Protein AF-Q8DNT0-F1 (afdb_monomer)

Secondary structure (DSSP, 8-state):
----HHHHHHHHHHHHTTS-TT-----HHHHHHHHHHHHHS--GGGTT--HHHHHHHHHHHHHHHT-

Sequence (67 aa):
MHITIGSNENHNRLIHRWLPQGTKKMTTKEVAFIEKWINNYPKKCLNYKSPREDFWMTNLNLKFSNN

InterPro domains:
  IPR051917 Transposase/Integrase Enzymes [PTHR10948] (6-63)

Structure (mmCIF, N/CA/C/O backbone):
data_AF-Q8DNT0-F1
#
_entry.id   AF-Q8DNT0-F1
#
loop_
_atom_site.group_PDB
_atom_site.id
_atom_site.type_symbol
_atom_site.label_atom_id
_atom_site.label_alt_id
_atom_site.label_comp_id
_atom_site.label_asym_id
_atom_site.label_entity_id
_atom_site.label_seq_id
_atom_site.pdbx_PDB_ins_code
_atom_site.Cartn_x
_atom_site.Cartn_y
_atom_site.Cartn_z
_atom_site.occupancy
_atom_site.B_iso_or_equiv
_atom_site.auth_seq_id
_atom_site.auth_comp_id
_atom_site.auth_asym_id
_atom_site.auth_atom_id
_atom_site.pdbx_PDB_model_num
ATOM 1 N N . MET A 1 1 ? 2.806 25.125 -12.518 1.00 39.62 1 MET A N 1
ATOM 2 C CA . MET A 1 1 ? 2.616 24.196 -11.382 1.00 39.62 1 MET A CA 1
ATOM 3 C C . MET A 1 1 ? 1.716 23.054 -11.855 1.00 39.62 1 MET A C 1
ATOM 5 O O . MET A 1 1 ? 0.506 23.147 -11.742 1.00 39.62 1 MET A O 1
ATOM 9 N N . HIS A 1 2 ? 2.276 22.028 -12.500 1.00 52.34 2 HIS A N 1
ATOM 10 C CA . HIS A 1 2 ? 1.496 20.872 -12.958 1.00 52.34 2 HIS A CA 1
ATOM 11 C C . HIS A 1 2 ? 1.679 19.765 -11.917 1.00 52.34 2 HIS A C 1
ATOM 13 O O . HIS A 1 2 ? 2.619 18.976 -11.987 1.00 52.34 2 HIS A O 1
ATOM 19 N N . ILE A 1 3 ? 0.857 19.794 -10.866 1.00 51.12 3 ILE A N 1
ATOM 20 C CA . ILE A 1 3 ? 0.834 18.727 -9.862 1.00 51.12 3 ILE A CA 1
ATOM 21 C C . ILE A 1 3 ? 0.191 17.532 -10.565 1.00 51.12 3 ILE A C 1
ATOM 23 O O . ILE A 1 3 ? -0.978 17.583 -10.936 1.00 51.12 3 ILE A O 1
ATOM 27 N N . THR A 1 4 ? 0.980 16.501 -10.857 1.00 48.94 4 THR A N 1
ATOM 28 C CA . THR A 1 4 ? 0.557 15.359 -11.675 1.00 48.94 4 THR A CA 1
ATOM 29 C C . THR A 1 4 ? -0.465 14.506 -10.920 1.00 48.94 4 THR A C 1
ATOM 31 O O . THR A 1 4 ? -0.116 13.548 -10.232 1.00 48.94 4 THR A O 1
ATOM 34 N N . ILE A 1 5 ? -1.749 14.843 -11.074 1.00 61.66 5 ILE A N 1
ATOM 35 C CA . ILE A 1 5 ? -2.897 14.091 -10.538 1.00 61.66 5 ILE A CA 1
ATOM 36 C C . ILE A 1 5 ? -2.762 12.588 -10.874 1.00 61.66 5 ILE A C 1
ATOM 38 O O . ILE A 1 5 ? -2.992 11.733 -10.018 1.00 61.66 5 ILE A O 1
ATOM 42 N N . GLY A 1 6 ? -2.234 12.264 -12.062 1.00 63.16 6 GLY A N 1
ATOM 43 C CA . GLY A 1 6 ? -2.039 10.885 -12.521 1.00 63.16 6 GLY A CA 1
ATOM 44 C C . GLY A 1 6 ? -1.098 10.019 -11.667 1.00 63.16 6 GLY A C 1
ATOM 45 O O . GLY A 1 6 ? -1.297 8.807 -11.587 1.00 63.16 6 GLY A O 1
ATOM 46 N N . SER A 1 7 ? -0.101 10.596 -10.980 1.00 69.56 7 SER A N 1
ATOM 47 C CA . SER A 1 7 ? 0.795 9.805 -10.115 1.00 69.56 7 SER A CA 1
ATOM 48 C C . SER A 1 7 ? 0.059 9.295 -8.874 1.00 69.56 7 SER A C 1
ATOM 50 O O . SER A 1 7 ? 0.196 8.126 -8.502 1.00 69.56 7 SER A O 1
ATOM 52 N N . ASN A 1 8 ? -0.753 10.163 -8.259 1.00 70.44 8 ASN A N 1
ATOM 53 C CA . ASN A 1 8 ? -1.539 9.823 -7.076 1.00 70.44 8 ASN A CA 1
ATOM 54 C C . ASN A 1 8 ? -2.684 8.861 -7.428 1.00 70.44 8 ASN A C 1
ATOM 56 O O . ASN A 1 8 ? -2.935 7.905 -6.701 1.00 70.44 8 ASN A O 1
ATOM 60 N N . GLU A 1 9 ? -3.322 9.044 -8.586 1.00 76.62 9 GLU A N 1
ATOM 61 C CA . GLU A 1 9 ? -4.356 8.130 -9.087 1.00 76.62 9 GLU A CA 1
ATOM 62 C C . GLU A 1 9 ? -3.825 6.719 -9.345 1.00 76.62 9 GLU A C 1
ATOM 64 O O . GLU A 1 9 ? -4.454 5.740 -8.942 1.00 76.62 9 GLU A O 1
ATOM 69 N N . ASN A 1 10 ? -2.646 6.588 -9.964 1.00 78.69 10 ASN A N 1
ATOM 70 C CA . ASN A 1 10 ? -2.036 5.276 -10.178 1.00 78.69 10 ASN A CA 1
ATOM 71 C C . ASN A 1 10 ? -1.708 4.581 -8.846 1.00 78.69 10 ASN A C 1
ATOM 73 O O . ASN A 1 10 ? -1.894 3.371 -8.708 1.00 78.69 10 ASN A O 1
ATOM 77 N N . HIS A 1 11 ? -1.263 5.342 -7.842 1.00 75.75 11 HIS A N 1
ATOM 78 C CA . HIS A 1 11 ? -1.039 4.808 -6.502 1.00 75.75 11 HIS A CA 1
ATOM 79 C C . HIS A 1 11 ? -2.347 4.353 -5.839 1.00 75.75 11 HIS A C 1
ATOM 81 O O . HIS A 1 11 ? -2.428 3.222 -5.354 1.00 75.75 11 HIS A O 1
ATOM 87 N N . ASN A 1 12 ? -3.395 5.177 -5.904 1.00 78.50 12 ASN A N 1
ATOM 88 C CA . ASN A 1 12 ? -4.713 4.848 -5.362 1.00 78.50 12 ASN A CA 1
ATOM 89 C C . ASN A 1 12 ? -5.317 3.616 -6.046 1.00 78.50 12 ASN A C 1
ATOM 91 O O . ASN A 1 12 ? -5.869 2.750 -5.373 1.00 78.50 12 ASN A O 1
ATOM 95 N N . ARG A 1 13 ? -5.138 3.468 -7.364 1.00 82.50 13 ARG A N 1
ATOM 96 C CA . ARG A 1 13 ? -5.562 2.277 -8.117 1.00 82.50 13 ARG A CA 1
ATOM 97 C C . ARG A 1 13 ? -4.879 1.001 -7.620 1.00 82.50 13 ARG A C 1
ATOM 99 O O . ARG A 1 13 ? -5.523 -0.043 -7.537 1.00 82.50 13 ARG A O 1
ATOM 106 N N . LEU A 1 14 ? -3.589 1.069 -7.293 1.00 80.50 14 LEU A N 1
ATOM 107 C CA . LEU A 1 14 ? -2.846 -0.063 -6.732 1.00 80.50 14 LEU A CA 1
ATOM 108 C C . LEU A 1 14 ? -3.343 -0.436 -5.328 1.00 80.50 14 LEU A C 1
ATOM 110 O O . LEU A 1 14 ? -3.482 -1.622 -5.035 1.00 80.50 14 LEU A O 1
ATOM 114 N N . ILE A 1 15 ? -3.656 0.552 -4.486 1.00 78.81 15 ILE A N 1
ATOM 115 C CA . ILE A 1 15 ? -4.213 0.330 -3.142 1.00 78.81 15 ILE A CA 1
ATOM 116 C C . ILE A 1 15 ? -5.636 -0.250 -3.219 1.00 78.81 15 ILE A C 1
ATOM 118 O O . ILE A 1 15 ? -5.939 -1.232 -2.540 1.00 78.81 15 ILE A O 1
ATOM 122 N N . HIS A 1 16 ? -6.494 0.294 -4.090 1.00 79.62 16 HIS A N 1
ATOM 123 C CA . HIS A 1 16 ? -7.872 -0.177 -4.296 1.00 79.62 16 HIS A CA 1
ATOM 124 C C . HIS A 1 16 ? -7.960 -1.623 -4.794 1.00 79.62 16 HIS A C 1
ATOM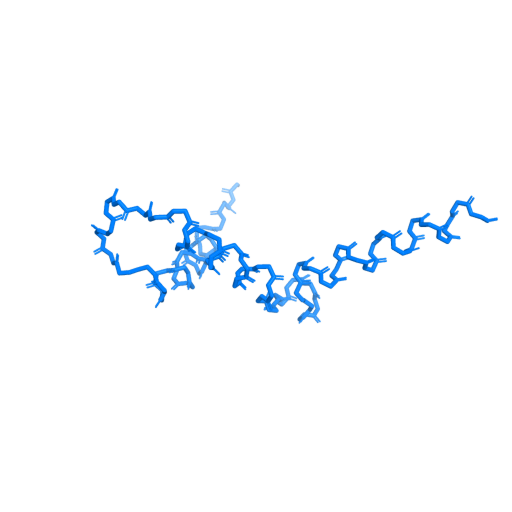 126 O O . HIS A 1 16 ? -9.007 -2.248 -4.669 1.00 79.62 16 HIS A O 1
ATOM 132 N N . ARG A 1 17 ? -6.878 -2.195 -5.340 1.00 80.19 17 ARG A N 1
ATOM 133 C CA . ARG A 1 17 ? -6.858 -3.622 -5.685 1.00 80.19 17 ARG A CA 1
ATOM 134 C C . A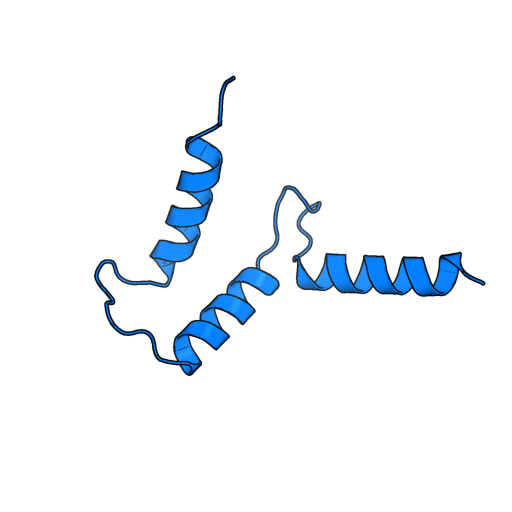RG A 1 17 ? -7.010 -4.524 -4.456 1.00 80.19 17 ARG A C 1
ATOM 136 O O . ARG A 1 17 ? -7.526 -5.628 -4.588 1.00 80.19 17 ARG A O 1
ATOM 143 N N . TRP A 1 18 ? -6.551 -4.067 -3.292 1.00 74.44 18 TRP A N 1
ATOM 144 C CA . TRP A 1 18 ? -6.592 -4.830 -2.041 1.00 74.44 18 TRP A CA 1
ATOM 145 C C . TRP A 1 18 ? -7.665 -4.332 -1.081 1.00 74.44 18 TRP A C 1
ATOM 147 O O . TRP A 1 18 ? -8.190 -5.119 -0.301 1.00 74.44 18 TRP A O 1
ATOM 157 N N . LEU A 1 19 ? -8.000 -3.041 -1.145 1.00 74.62 19 LEU A N 1
ATO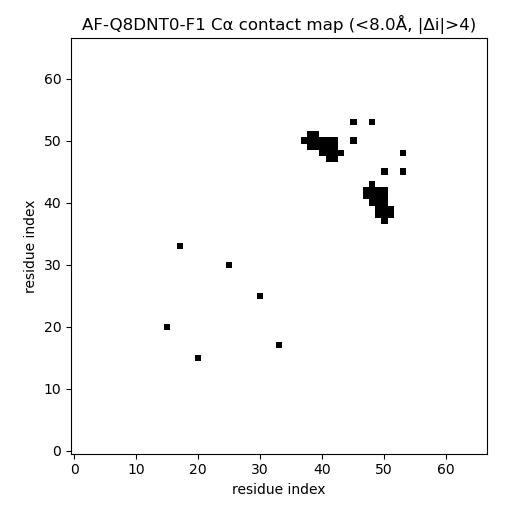M 158 C CA . LEU A 1 19 ? -9.076 -2.449 -0.362 1.00 74.62 19 LEU A CA 1
ATOM 159 C C . LEU A 1 19 ? -10.366 -2.381 -1.180 1.00 74.62 19 LEU A C 1
ATOM 161 O O . LEU A 1 19 ? -10.459 -1.520 -2.059 1.00 74.62 19 LEU A O 1
ATOM 165 N N . PRO A 1 20 ? -11.386 -3.214 -0.888 1.00 71.50 20 PRO A N 1
ATOM 166 C CA . PRO A 1 20 ? -12.697 -3.005 -1.476 1.00 71.50 20 PRO A CA 1
ATOM 167 C C . PRO A 1 20 ? -13.212 -1.616 -1.077 1.00 71.50 20 PRO A C 1
ATOM 169 O O . PRO A 1 20 ? -13.148 -1.208 0.092 1.00 71.50 20 PRO A O 1
ATOM 172 N N . GLN A 1 21 ? -13.688 -0.872 -2.078 1.00 70.00 21 GLN A N 1
ATOM 173 C CA . GLN A 1 21 ? -14.202 0.482 -1.909 1.00 70.00 21 GLN A CA 1
ATOM 174 C C . GLN A 1 21 ? -15.320 0.476 -0.853 1.00 70.00 21 GLN A C 1
ATOM 176 O O . GLN A 1 21 ? -16.260 -0.309 -0.939 1.00 70.00 21 GLN A O 1
ATOM 181 N N . GLY A 1 22 ? -15.212 1.339 0.162 1.00 68.56 22 GLY A N 1
ATOM 182 C CA . GLY A 1 22 ? -16.202 1.429 1.243 1.00 68.56 22 GLY A CA 1
ATOM 183 C C . GLY A 1 22 ? -15.864 0.666 2.529 1.00 68.56 22 GLY A C 1
ATOM 184 O O . GLY A 1 22 ? -16.685 0.652 3.448 1.00 68.56 22 GLY A O 1
ATOM 185 N N . THR A 1 23 ? -14.664 0.089 2.654 1.00 69.06 23 THR A N 1
ATOM 186 C CA . THR A 1 23 ? -14.186 -0.476 3.929 1.00 69.06 23 THR A CA 1
ATOM 187 C C . THR A 1 23 ? -13.979 0.643 4.959 1.00 69.06 23 THR A C 1
ATOM 189 O O . THR A 1 23 ? -12.943 1.297 4.991 1.00 69.06 23 THR A O 1
ATOM 192 N N . LYS A 1 24 ? -14.991 0.904 5.799 1.00 71.12 24 LYS A N 1
ATOM 193 C CA . LYS A 1 24 ? -14.956 1.963 6.833 1.00 71.12 24 LYS A CA 1
ATOM 194 C C . LYS A 1 24 ? -14.144 1.583 8.073 1.00 71.12 24 LYS A C 1
ATOM 196 O O . LYS A 1 24 ? -13.763 2.456 8.845 1.00 71.12 24 LYS A O 1
ATOM 201 N N . LYS A 1 25 ? -13.940 0.286 8.303 1.00 78.50 25 LYS A N 1
ATOM 202 C CA . LYS A 1 25 ? -13.241 -0.255 9.470 1.00 78.50 25 LYS A CA 1
ATOM 203 C C . LYS A 1 25 ? -12.146 -1.179 8.968 1.00 78.50 25 LYS A C 1
ATOM 205 O O . LYS A 1 25 ? -12.458 -2.224 8.414 1.00 78.50 25 LYS A O 1
ATOM 210 N N . MET A 1 26 ? -10.897 -0.772 9.151 1.00 81.31 26 MET A N 1
ATOM 211 C CA . MET A 1 26 ? -9.739 -1.622 8.898 1.00 81.31 26 MET A CA 1
ATOM 212 C C . MET A 1 26 ? -9.239 -2.155 10.232 1.00 81.31 26 MET A C 1
ATOM 214 O O . MET A 1 26 ? -9.065 -1.406 11.194 1.00 81.31 26 MET A O 1
ATOM 218 N N . THR A 1 27 ? -9.024 -3.457 10.301 1.00 86.69 27 THR A N 1
ATOM 219 C CA . THR A 1 27 ? -8.368 -4.094 11.435 1.00 86.69 27 THR A CA 1
ATOM 220 C C . THR A 1 27 ? -6.869 -3.804 11.395 1.00 86.69 27 THR A C 1
ATOM 222 O O . THR A 1 27 ? -6.276 -3.649 10.326 1.00 86.69 27 THR A O 1
ATOM 225 N N . THR A 1 28 ? -6.206 -3.806 12.553 1.00 89.31 28 THR A N 1
ATOM 226 C CA . THR A 1 28 ? -4.740 -3.668 12.626 1.00 89.31 28 THR A CA 1
ATOM 227 C C . THR A 1 28 ? -4.019 -4.722 11.775 1.00 89.31 28 THR A C 1
ATOM 229 O O . THR A 1 28 ? -2.959 -4.449 11.221 1.00 89.31 28 THR A O 1
ATOM 232 N N . LYS A 1 29 ? -4.612 -5.917 11.616 1.00 88.06 29 LYS A N 1
ATOM 233 C CA . LYS A 1 29 ? -4.082 -6.986 10.755 1.00 88.06 29 LYS A CA 1
ATOM 234 C C . LYS A 1 29 ? -4.118 -6.608 9.273 1.00 88.06 29 LYS A C 1
ATOM 236 O O . LYS A 1 29 ? -3.142 -6.852 8.572 1.00 88.06 29 LYS A O 1
ATOM 241 N N . GLU A 1 30 ? -5.210 -6.012 8.801 1.00 85.81 30 GLU A N 1
ATOM 242 C CA . GLU A 1 30 ? -5.329 -5.544 7.413 1.00 85.81 30 GLU A CA 1
ATOM 243 C C . GLU A 1 30 ? -4.380 -4.381 7.131 1.00 85.81 30 GLU A C 1
ATOM 245 O O . GLU A 1 30 ? -3.717 -4.373 6.096 1.00 85.81 30 GLU A O 1
ATOM 250 N N . VAL A 1 31 ? -4.249 -3.442 8.074 1.00 87.62 31 VAL A N 1
ATOM 251 C CA . VAL A 1 31 ? -3.275 -2.345 7.968 1.00 87.62 31 VAL A CA 1
ATOM 252 C C . VAL A 1 31 ? -1.856 -2.908 7.852 1.00 87.62 31 VAL A C 1
ATOM 254 O O . VAL A 1 31 ? -1.156 -2.589 6.895 1.00 87.62 31 VAL A O 1
ATOM 257 N N . ALA A 1 32 ? -1.464 -3.824 8.743 1.00 90.56 32 ALA A N 1
ATOM 258 C CA . ALA A 1 32 ? -0.150 -4.465 8.699 1.00 90.56 32 ALA A CA 1
ATOM 259 C C . ALA A 1 32 ? 0.080 -5.267 7.403 1.00 90.56 32 ALA A C 1
ATOM 261 O O . ALA A 1 32 ? 1.194 -5.303 6.873 1.00 90.56 32 ALA A O 1
ATOM 262 N N . PHE A 1 33 ? -0.966 -5.902 6.864 1.00 88.88 33 PHE A N 1
ATOM 263 C CA . PHE A 1 33 ? -0.902 -6.591 5.576 1.00 88.88 33 PHE A CA 1
ATOM 264 C C . PHE A 1 33 ? -0.626 -5.613 4.428 1.00 88.88 33 PHE A C 1
ATOM 266 O O . PHE A 1 33 ? 0.272 -5.856 3.620 1.00 88.88 33 PHE A O 1
ATOM 273 N N . ILE A 1 34 ? -1.345 -4.490 4.381 1.00 88.25 34 ILE A N 1
ATOM 274 C CA . ILE A 1 34 ? -1.184 -3.461 3.346 1.00 88.25 34 ILE A CA 1
ATOM 275 C C . ILE A 1 34 ? 0.177 -2.782 3.462 1.00 88.25 34 ILE A C 1
ATOM 277 O O . ILE A 1 34 ? 0.859 -2.635 2.452 1.00 88.25 34 ILE A O 1
ATOM 281 N N . GLU A 1 35 ? 0.628 -2.444 4.669 1.00 90.38 35 GLU A N 1
ATOM 282 C CA . GLU A 1 35 ? 1.975 -1.917 4.893 1.00 90.38 35 GLU A CA 1
ATOM 283 C C . GLU A 1 35 ? 3.043 -2.894 4.403 1.00 90.38 35 GLU A C 1
ATOM 285 O O . GLU A 1 35 ? 3.955 -2.510 3.667 1.00 90.38 35 GLU A O 1
ATOM 290 N N . LYS A 1 36 ? 2.935 -4.180 4.765 1.00 91.25 36 LYS A N 1
ATOM 291 C CA . LYS A 1 36 ? 3.869 -5.207 4.291 1.00 91.25 36 LYS A CA 1
ATOM 292 C C . LYS A 1 36 ? 3.840 -5.310 2.769 1.00 91.25 36 LYS A C 1
ATOM 294 O O . LYS A 1 36 ? 4.898 -5.451 2.160 1.00 91.25 36 LYS A O 1
ATOM 299 N N . TRP A 1 37 ? 2.665 -5.240 2.157 1.00 90.19 37 TRP A N 1
ATOM 300 C CA . TRP A 1 37 ? 2.525 -5.303 0.710 1.00 90.19 37 TRP A CA 1
ATOM 301 C C . TRP A 1 37 ? 3.165 -4.093 0.020 1.00 90.19 37 TRP A C 1
ATOM 303 O O . TRP A 1 37 ? 4.028 -4.273 -0.836 1.00 90.19 37 TRP A O 1
ATOM 313 N N . ILE A 1 38 ? 2.833 -2.870 0.447 1.00 90.25 38 ILE A N 1
ATOM 314 C CA . ILE A 1 38 ? 3.395 -1.625 -0.100 1.00 90.25 38 ILE A CA 1
ATOM 315 C C . ILE A 1 38 ? 4.922 -1.611 0.037 1.00 90.25 38 ILE A C 1
ATOM 317 O O . ILE A 1 38 ? 5.618 -1.225 -0.903 1.00 90.25 38 ILE A O 1
ATOM 321 N N . ASN A 1 39 ? 5.447 -2.078 1.173 1.00 90.62 39 ASN A N 1
ATOM 322 C CA . ASN A 1 39 ? 6.884 -2.117 1.441 1.00 90.62 39 ASN A CA 1
ATOM 323 C C . ASN A 1 39 ? 7.645 -3.161 0.615 1.00 90.62 39 ASN A C 1
ATOM 325 O O . ASN A 1 39 ? 8.853 -3.012 0.451 1.00 90.62 39 ASN A O 1
ATOM 329 N N . ASN A 1 40 ? 6.970 -4.195 0.103 1.00 91.19 40 ASN A N 1
ATOM 330 C CA . ASN A 1 40 ? 7.560 -5.200 -0.789 1.00 91.19 40 ASN A CA 1
ATOM 331 C C . ASN A 1 40 ? 7.219 -4.959 -2.270 1.00 91.19 40 ASN A C 1
ATOM 333 O O . ASN A 1 40 ? 7.719 -5.675 -3.132 1.00 91.19 40 ASN A O 1
ATOM 337 N N . TYR A 1 41 ? 6.370 -3.978 -2.592 1.00 89.62 41 TYR A N 1
ATOM 338 C CA . TYR A 1 41 ? 5.974 -3.711 -3.971 1.00 89.62 41 TYR A CA 1
ATOM 339 C C . TYR A 1 41 ? 7.114 -3.016 -4.737 1.00 89.62 41 TYR A C 1
ATOM 341 O O . TYR A 1 41 ? 7.496 -1.901 -4.361 1.00 89.62 41 TYR A O 1
ATOM 349 N N . PRO A 1 42 ? 7.644 -3.615 -5.820 1.00 90.94 42 PRO A N 1
ATOM 350 C CA . PRO A 1 42 ? 8.722 -3.020 -6.599 1.00 90.94 42 PRO A CA 1
ATOM 351 C C . PRO A 1 42 ? 8.236 -1.755 -7.308 1.00 90.94 42 PRO A C 1
ATOM 353 O O . PRO A 1 42 ? 7.216 -1.756 -8.004 1.00 90.94 42 PRO A O 1
ATOM 356 N N . LYS A 1 43 ? 8.967 -0.650 -7.151 1.00 90.12 43 LYS A N 1
ATOM 357 C CA . LYS A 1 43 ? 8.603 0.630 -7.771 1.00 90.12 43 LYS A CA 1
ATOM 358 C C . LYS A 1 43 ? 9.562 0.965 -8.900 1.00 90.12 43 LYS A C 1
ATOM 360 O O . LYS A 1 43 ? 10.774 0.954 -8.724 1.00 90.12 43 LYS A O 1
ATOM 365 N N . LYS A 1 44 ? 9.020 1.368 -10.053 1.00 88.75 44 LYS A N 1
ATOM 366 C CA . LYS A 1 44 ? 9.829 1.806 -11.203 1.00 88.75 44 LYS A CA 1
ATOM 367 C C . LYS A 1 44 ? 10.761 2.977 -10.851 1.00 88.75 44 LYS A C 1
ATOM 369 O O . LYS A 1 44 ? 11.879 3.019 -11.346 1.00 88.75 44 LYS A O 1
ATOM 374 N N . CYS A 1 45 ? 10.329 3.884 -9.969 1.00 87.94 45 CYS A N 1
ATOM 375 C CA . CYS A 1 45 ? 11.160 4.994 -9.490 1.00 87.94 45 CYS A CA 1
ATOM 376 C C . CYS A 1 45 ? 12.352 4.556 -8.623 1.00 87.94 45 CYS A C 1
ATOM 378 O O . CYS A 1 45 ? 13.306 5.313 -8.518 1.00 87.94 45 CYS A O 1
ATOM 380 N N . LEU A 1 46 ? 12.323 3.349 -8.052 1.00 89.62 46 LEU A N 1
ATOM 381 C CA . LEU A 1 46 ? 13.413 2.761 -7.267 1.00 89.62 46 LEU A CA 1
ATOM 382 C C . LEU A 1 46 ? 14.196 1.721 -8.087 1.00 89.62 46 LEU A C 1
ATOM 384 O O . LEU A 1 46 ? 14.675 0.731 -7.546 1.00 89.62 46 LEU A O 1
ATOM 388 N N . ASN A 1 47 ? 14.251 1.866 -9.417 1.00 91.94 47 ASN A N 1
ATOM 389 C CA . ASN A 1 47 ? 14.834 0.864 -10.322 1.00 91.94 47 ASN A CA 1
ATOM 390 C C . ASN A 1 47 ? 14.246 -0.549 -10.125 1.00 91.94 47 ASN A C 1
ATOM 392 O O . ASN A 1 47 ? 14.972 -1.536 -10.170 1.00 91.94 47 ASN A O 1
ATOM 396 N N . TYR A 1 48 ? 12.933 -0.641 -9.891 1.00 91.56 48 TYR A N 1
ATOM 397 C CA . TYR A 1 48 ? 12.220 -1.882 -9.553 1.00 91.56 48 TYR A CA 1
ATOM 398 C C . TYR A 1 48 ? 12.600 -2.516 -8.210 1.00 91.56 48 TYR A C 1
ATOM 400 O O . TYR A 1 48 ? 12.140 -3.615 -7.919 1.00 91.56 48 TYR A O 1
ATOM 408 N N . LYS A 1 49 ? 13.347 -1.822 -7.352 1.00 91.69 49 LYS A N 1
ATOM 409 C CA . LYS A 1 49 ? 13.513 -2.235 -5.959 1.00 91.69 49 LYS A CA 1
ATOM 410 C C . LYS A 1 49 ? 12.241 -1.941 -5.177 1.00 91.69 49 LYS A C 1
ATOM 412 O O . LYS A 1 49 ? 11.487 -1.002 -5.471 1.00 91.69 49 LYS A O 1
ATOM 417 N N . SER A 1 50 ? 11.988 -2.762 -4.174 1.00 94.06 50 SER A N 1
ATOM 418 C CA . SER A 1 50 ? 11.001 -2.455 -3.152 1.00 94.06 50 SER A CA 1
ATOM 419 C C . SER A 1 50 ? 11.529 -1.354 -2.218 1.00 94.06 50 SER A C 1
ATOM 421 O O . SER A 1 50 ? 12.740 -1.259 -2.000 1.00 94.06 50 SER A O 1
ATOM 423 N N . PRO A 1 51 ? 10.646 -0.534 -1.617 1.00 92.19 51 PRO A N 1
ATOM 424 C CA . PRO A 1 51 ? 11.049 0.433 -0.595 1.00 92.19 51 PRO A CA 1
ATOM 425 C C . PRO A 1 51 ? 11.859 -0.199 0.544 1.00 92.19 51 PRO A C 1
ATOM 427 O O . PRO A 1 51 ? 12.787 0.414 1.061 1.00 92.19 51 PRO A O 1
ATOM 430 N N . ARG A 1 52 ? 11.540 -1.449 0.909 1.00 93.69 52 ARG A N 1
ATOM 431 C CA . ARG A 1 52 ? 12.291 -2.214 1.907 1.00 93.69 52 ARG A CA 1
ATOM 432 C C . ARG A 1 52 ? 13.737 -2.450 1.475 1.00 93.69 52 ARG A C 1
ATOM 434 O O . ARG A 1 52 ? 14.640 -2.208 2.267 1.00 93.69 52 ARG A O 1
ATOM 441 N N . GLU A 1 53 ? 13.961 -2.946 0.263 1.00 93.31 53 GLU A N 1
ATOM 442 C CA . GLU A 1 53 ? 15.3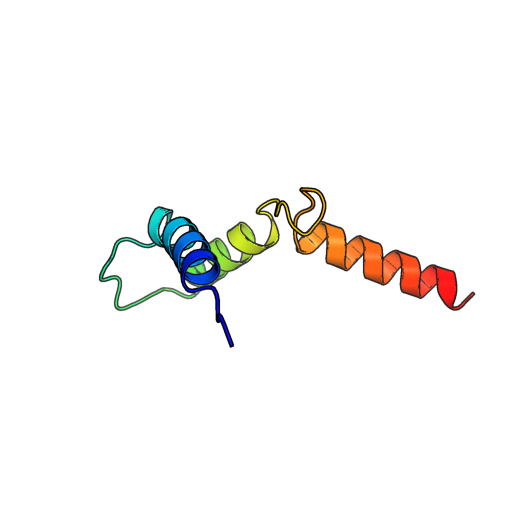15 -3.203 -0.248 1.00 93.31 53 GLU A CA 1
ATOM 443 C C . GLU A 1 53 ? 16.130 -1.917 -0.347 1.00 93.31 53 GLU A C 1
ATOM 445 O O . GLU A 1 53 ? 17.285 -1.888 0.074 1.00 93.31 53 GLU A O 1
ATOM 450 N N . ASP A 1 54 ? 15.514 -0.849 -0.852 1.00 93.00 54 ASP A N 1
ATOM 451 C CA . ASP A 1 54 ? 16.162 0.453 -0.982 1.00 93.00 54 ASP A CA 1
ATOM 452 C C . ASP A 1 54 ? 16.564 1.037 0.382 1.00 93.00 54 ASP A C 1
ATOM 454 O O . ASP A 1 54 ? 17.691 1.504 0.561 1.00 93.00 54 ASP A O 1
ATOM 458 N N . PHE A 1 55 ? 15.692 0.903 1.386 1.00 93.88 55 PHE A N 1
ATOM 459 C CA . PHE A 1 55 ? 15.981 1.294 2.764 1.00 93.88 55 PHE A CA 1
ATOM 460 C C . PHE A 1 55 ? 17.164 0.516 3.356 1.00 93.88 55 PHE A C 1
ATOM 462 O O . PHE A 1 55 ? 18.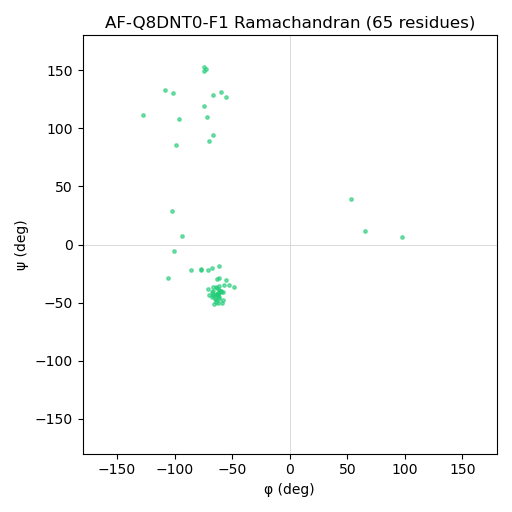073 1.108 3.941 1.00 93.88 55 PHE A O 1
ATOM 469 N N . TRP A 1 56 ? 17.189 -0.809 3.187 1.00 93.38 56 TRP A N 1
ATOM 470 C CA . TRP A 1 56 ? 18.299 -1.631 3.676 1.00 93.38 56 TRP A CA 1
ATOM 471 C C . TRP A 1 56 ? 19.611 -1.293 2.977 1.00 93.38 56 TRP A C 1
ATOM 473 O O . TRP A 1 56 ? 20.632 -1.148 3.646 1.00 93.38 56 TR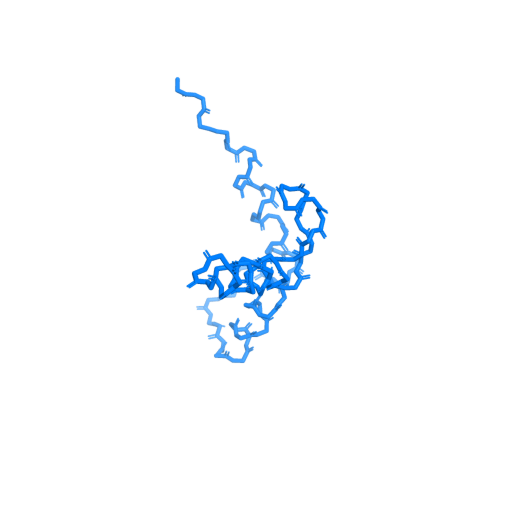P A O 1
ATOM 483 N N . MET A 1 57 ? 19.583 -1.119 1.657 1.00 92.19 57 MET A N 1
ATOM 484 C CA . MET A 1 57 ? 20.758 -0.755 0.872 1.00 92.19 57 MET A CA 1
ATOM 485 C C . MET A 1 57 ? 21.297 0.622 1.278 1.00 92.19 57 MET A C 1
ATOM 487 O O . MET A 1 57 ? 22.500 0.774 1.469 1.00 92.19 57 MET A O 1
ATOM 491 N N . THR A 1 58 ? 20.417 1.600 1.492 1.00 92.50 58 THR A N 1
ATOM 492 C CA . THR A 1 58 ? 20.795 2.939 1.967 1.00 92.50 58 THR A CA 1
ATOM 493 C C . THR A 1 58 ? 21.450 2.877 3.346 1.00 92.50 58 THR A C 1
ATOM 495 O O . THR A 1 58 ? 22.513 3.461 3.547 1.00 92.50 58 THR A O 1
ATOM 498 N N . ASN A 1 59 ? 20.882 2.113 4.284 1.00 93.12 59 ASN A N 1
ATOM 499 C CA . ASN A 1 59 ? 21.461 1.951 5.620 1.00 93.12 59 ASN A CA 1
ATOM 500 C C . ASN A 1 59 ? 22.801 1.207 5.603 1.00 93.12 59 ASN A C 1
ATOM 502 O O . ASN A 1 59 ? 23.688 1.528 6.392 1.00 93.12 59 ASN A O 1
ATOM 506 N N . LEU A 1 60 ? 22.960 0.212 4.727 1.00 93.25 60 LEU A N 1
ATOM 507 C CA . LEU A 1 60 ? 24.239 -0.471 4.530 1.00 93.25 60 LEU A CA 1
ATOM 508 C C . LEU A 1 60 ? 25.286 0.503 3.986 1.00 93.25 60 LEU A C 1
ATOM 510 O O . LEU A 1 60 ? 26.357 0.624 4.574 1.00 93.25 60 LEU A O 1
ATOM 514 N N . ASN A 1 61 ? 24.953 1.260 2.941 1.00 92.69 61 ASN A N 1
ATOM 515 C CA . ASN A 1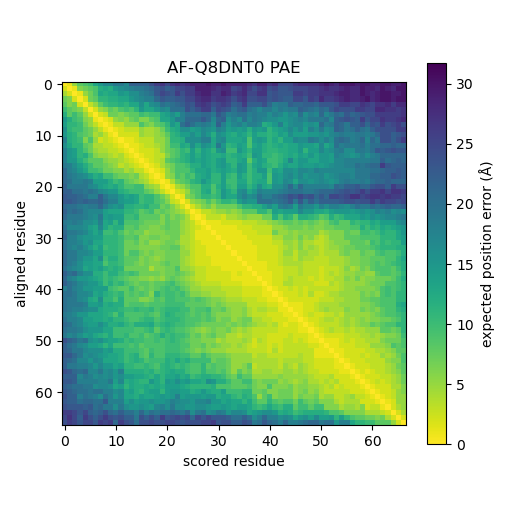 61 ? 25.849 2.266 2.371 1.00 92.69 61 ASN A CA 1
ATOM 516 C C . ASN A 1 61 ? 26.236 3.336 3.400 1.00 92.69 61 ASN A C 1
ATOM 518 O O . ASN A 1 61 ? 27.400 3.708 3.470 1.00 92.69 61 ASN A O 1
ATOM 522 N N . LEU A 1 62 ? 25.305 3.780 4.252 1.00 92.62 62 LEU A N 1
ATOM 523 C CA . LEU A 1 62 ? 25.590 4.725 5.338 1.00 92.62 62 LEU A CA 1
ATOM 524 C C . LEU A 1 62 ? 26.571 4.142 6.371 1.00 92.62 62 LEU A C 1
ATOM 526 O O . LEU A 1 62 ? 27.483 4.831 6.822 1.00 92.62 62 LEU A O 1
ATOM 530 N N . LYS A 1 63 ? 26.400 2.866 6.743 1.00 92.44 63 LYS A N 1
ATOM 531 C CA . LYS A 1 63 ? 27.308 2.174 7.671 1.00 92.44 63 LYS A CA 1
ATOM 532 C C . LYS A 1 63 ? 28.721 2.040 7.105 1.00 92.44 63 LYS A C 1
ATOM 534 O O . LYS A 1 63 ? 29.676 2.152 7.863 1.00 92.44 63 LYS A O 1
ATOM 539 N N . PHE A 1 64 ? 28.853 1.810 5.801 1.00 91.38 64 PHE A N 1
ATOM 540 C CA . PHE A 1 64 ? 30.157 1.690 5.145 1.00 91.38 64 PHE A CA 1
ATOM 541 C C . PHE A 1 64 ? 30.760 3.033 4.717 1.00 91.38 64 PHE A C 1
ATOM 543 O O . PHE A 1 64 ? 31.968 3.109 4.579 1.00 91.38 64 PHE A O 1
ATOM 550 N N . SER A 1 65 ? 29.960 4.090 4.547 1.00 89.50 65 SER A N 1
ATOM 551 C CA . SER A 1 65 ? 30.455 5.431 4.197 1.00 89.50 65 SER A CA 1
ATOM 552 C C . SER A 1 65 ? 31.073 6.187 5.377 1.00 89.50 65 SER A C 1
ATOM 554 O O . SER A 1 65 ? 31.815 7.135 5.147 1.00 89.50 65 SER A O 1
ATOM 556 N N . ASN A 1 66 ? 30.724 5.827 6.617 1.00 82.69 66 ASN A N 1
ATOM 557 C CA . ASN A 1 66 ? 31.262 6.445 7.836 1.00 82.69 66 ASN A CA 1
ATOM 558 C C . ASN A 1 66 ? 32.480 5.690 8.414 1.00 82.69 66 ASN A C 1
ATOM 560 O O . ASN A 1 66 ? 32.895 5.999 9.530 1.00 82.69 66 ASN A O 1
ATOM 564 N N .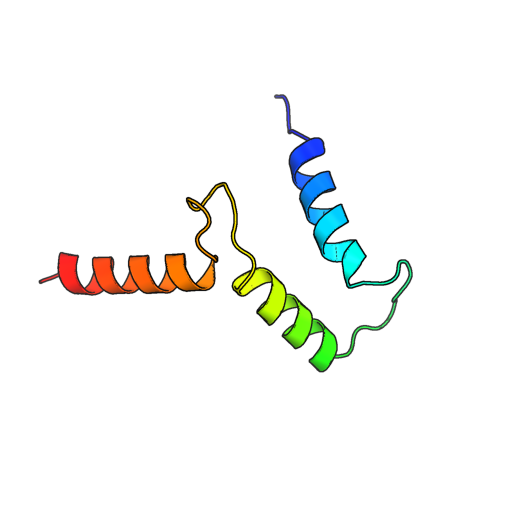 ASN A 1 67 ? 33.007 4.690 7.697 1.00 68.94 67 ASN A N 1
ATOM 565 C CA . ASN A 1 67 ? 34.267 4.004 8.006 1.00 68.94 67 ASN A CA 1
ATOM 566 C C . ASN A 1 67 ? 35.328 4.403 6.980 1.00 68.94 67 ASN A C 1
ATOM 568 O O . ASN A 1 67 ? 36.506 4.489 7.381 1.00 68.94 67 ASN A O 1
#

Mean predicted aligned error: 11.36 Å

Solvent-accessible surface area (backbone atoms only — not comparable to full-atom values): 4072 Å² total; per-residue (Å²): 138,84,7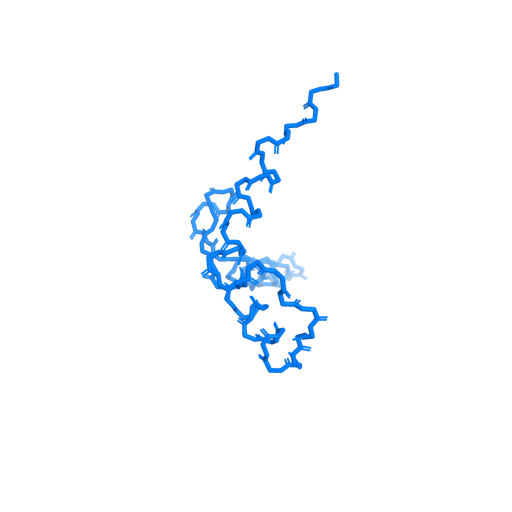7,64,62,66,62,58,49,53,50,50,54,61,51,49,74,78,43,64,88,84,71,86,74,77,52,73,66,56,51,51,49,49,52,53,47,60,37,60,43,57,33,76,92,55,79,53,34,18,59,51,56,51,52,52,52,50,53,51,52,52,63,61,70,77,108

pLDDT: mean 82.44, std 12.3, range [39.62, 94.06]

Nearest PDB structures (foldseek):
  4pa1-assembly1_A  TM=5.112E-01  e=3.823E+00  Feline immunodeficiency virus (isolate Petaluma)

Radius of gyration: 15.82 Å; Cα contacts (8 Å, |Δi|>4): 25; chains: 1; bounding box: 50×31×26 Å

Foldseek 3Di:
DCPPPPVVVVVVVVLCVLPPPPCPDDDPVNVVVSVVCQQCQQDVVQVRGGVVVVVVVVVVCVVVVVD

Organism: Streptococcus pneumoniae (strain ATCC BAA-255 / R6) (NCBI:txid171101)